Protein AF-A0A1C9JBM2-F1 (afdb_monomer)

Nearest PDB structures (foldseek):
  7bof-assembly1_H  TM=9.688E-01  e=1.519E-14  Escherichia coli K-12
  7m4u-assembly1_h  TM=9.523E-01  e=3.218E-14  Acinetobacter baumannii AB0057
  8rdw-assembly1_BQ  TM=9.568E-01  e=4.400E-14  Psychrobacter urativorans
  8cd1-assembly1_h  TM=9.643E-01  e=1.373E-12  Pseudomonas aeruginosa PAO1
  8fmw-assembly1_H  TM=9.431E-01  e=2.265E-12  Borreliella burgdorferi B31

Organism: NCBI:txid1004391

pLDDT: mean 79.37, std 24.45, range [31.94, 98.12]

Sequence (171 aa):
MKDSISDLFTRIRNACLVRHNSVDVPYTKINIQIIKLLLRQGFIDNFQNNTKARSHQKSFKDGRARTPQRGQAHSPKRALTPQKQHKQGTAYLGGGCSWITLSLKYKKDHPLITQIGRLSRPGCRVYVHCEQIPQICGQLGIILMSTSRGIVSDREARQFGIGGELLGFIS

Secondary structure (DSSP, 8-state):
---HHHHHHHHHHHHHHTT-SEEEEE--HHHHHHHHHHHHTTSEEEEEEE-S-----------------------------------------S----EEEEEE-EETTEES---EEE-SBTTB--EE-GGGPPP-GGGTSEEEEEETTEEEEHHHHHHHT--EEEEEEE-

Mean predicted aligned error: 12.06 Å

InterPro domains:
  IPR000630 Small ribosomal subunit protein uS8 [MF_01302_B] (1-171)
  IPR000630 Small ribosomal subunit protein uS8 [PF00410] (3-169)
  IPR000630 Small ribosomal subunit protein uS8 [PTHR11758] (3-169)
  IPR035987 Small ribosomal subunit protein uS8 superfamily [SSF56047] (1-170)

Radius of gyration: 21.52 Å; Cα contacts (8 Å, |Δi|>4): 244; chains: 1; bounding box: 57×47×52 Å

Structure (mmCIF, N/CA/C/O backbone):
data_AF-A0A1C9JBM2-F1
#
_entry.id   AF-A0A1C9JBM2-F1
#
loop_
_atom_site.group_PDB
_atom_site.id
_atom_site.type_symbol
_atom_site.label_atom_id
_atom_site.label_alt_id
_atom_site.label_comp_id
_atom_site.label_asym_id
_atom_site.label_entity_id
_atom_site.label_seq_id
_atom_site.pdbx_PDB_ins_code
_atom_site.Cartn_x
_atom_site.Cartn_y
_atom_site.Cartn_z
_atom_site.occupancy
_atom_site.B_iso_or_equiv
_atom_site.auth_seq_id
_atom_site.auth_comp_id
_atom_site.auth_asym_id
_atom_site.auth_atom_id
_atom_site.pdbx_PDB_model_num
ATOM 1 N N . MET A 1 1 ? 15.651 0.302 11.718 1.00 51.38 1 MET A N 1
ATOM 2 C CA . MET A 1 1 ? 14.612 0.712 10.745 1.00 51.38 1 MET A CA 1
ATOM 3 C C . MET A 1 1 ? 13.287 0.851 11.488 1.00 51.38 1 MET A C 1
ATOM 5 O O . MET A 1 1 ? 12.901 -0.114 12.131 1.00 51.38 1 MET A O 1
ATOM 9 N N . LYS A 1 2 ? 12.649 2.035 11.503 1.00 74.19 2 LYS A N 1
ATOM 10 C CA . LYS A 1 2 ? 11.455 2.310 12.342 1.00 74.19 2 LYS A CA 1
ATOM 11 C C . LYS A 1 2 ? 10.118 2.264 11.573 1.00 74.19 2 LYS A C 1
ATOM 13 O O . LYS A 1 2 ? 9.087 2.063 12.199 1.00 74.19 2 LYS A O 1
ATOM 18 N N . ASP A 1 3 ? 10.130 2.406 10.241 1.00 89.19 3 ASP A N 1
ATOM 19 C CA . ASP A 1 3 ? 8.935 2.334 9.377 1.00 89.19 3 ASP A CA 1
ATOM 20 C C . ASP A 1 3 ? 9.112 1.259 8.291 1.00 89.19 3 ASP A C 1
ATOM 22 O O . ASP A 1 3 ? 9.929 1.406 7.381 1.00 89.19 3 ASP A O 1
ATOM 26 N N . SER A 1 4 ? 8.356 0.165 8.401 1.00 91.00 4 SER A N 1
ATOM 27 C CA . SER A 1 4 ? 8.397 -0.961 7.457 1.00 91.00 4 SER A CA 1
ATOM 28 C C . SER A 1 4 ? 7.706 -0.670 6.123 1.00 91.00 4 SER A C 1
ATOM 30 O O . SER A 1 4 ? 8.113 -1.224 5.102 1.00 91.00 4 SER A O 1
ATOM 32 N N . ILE A 1 5 ? 6.713 0.225 6.105 1.00 94.56 5 ILE A N 1
ATOM 33 C CA . ILE A 1 5 ? 5.970 0.601 4.894 1.00 94.56 5 ILE A CA 1
ATOM 34 C C . ILE A 1 5 ? 6.838 1.511 4.027 1.00 94.56 5 ILE A C 1
ATOM 36 O O . ILE A 1 5 ? 6.916 1.341 2.812 1.00 94.56 5 ILE A O 1
ATOM 40 N N . SER A 1 6 ? 7.537 2.459 4.656 1.00 95.50 6 SER A N 1
ATOM 41 C CA . SER A 1 6 ? 8.467 3.339 3.943 1.00 95.50 6 SER A CA 1
ATOM 42 C C . SER A 1 6 ? 9.604 2.554 3.277 1.00 95.50 6 SER A C 1
ATOM 44 O O . SER A 1 6 ? 9.980 2.866 2.147 1.00 95.50 6 SER A O 1
ATOM 46 N N . ASP A 1 7 ? 10.138 1.524 3.943 1.00 95.00 7 ASP A N 1
ATOM 47 C CA . ASP A 1 7 ? 11.148 0.632 3.356 1.00 95.00 7 ASP A CA 1
ATOM 48 C C . ASP A 1 7 ? 10.583 -0.163 2.169 1.00 95.00 7 ASP A C 1
ATOM 50 O O . ASP A 1 7 ? 11.198 -0.183 1.103 1.00 95.00 7 ASP A O 1
ATOM 54 N N . LEU A 1 8 ? 9.374 -0.727 2.300 1.00 96.62 8 LEU A N 1
ATOM 55 C CA . LEU A 1 8 ? 8.668 -1.402 1.204 1.00 96.62 8 LEU A CA 1
ATOM 56 C C . LEU A 1 8 ? 8.546 -0.499 -0.034 1.00 96.62 8 LEU A C 1
ATOM 58 O O . LEU A 1 8 ? 8.937 -0.894 -1.133 1.00 96.62 8 LEU A O 1
ATOM 62 N N . PHE A 1 9 ? 8.041 0.724 0.141 1.00 97.31 9 PHE A N 1
ATOM 63 C CA . PHE A 1 9 ? 7.849 1.671 -0.962 1.00 97.31 9 PHE A CA 1
ATOM 64 C C . PHE A 1 9 ? 9.173 2.085 -1.597 1.00 97.31 9 PHE A C 1
ATOM 66 O O . PHE A 1 9 ? 9.283 2.146 -2.821 1.00 97.31 9 PHE A O 1
ATOM 73 N N . THR A 1 10 ? 10.198 2.310 -0.775 1.00 97.06 10 THR A N 1
ATOM 74 C CA . THR A 1 10 ? 11.536 2.674 -1.251 1.00 97.06 10 THR A CA 1
ATOM 75 C C . THR A 1 10 ? 12.148 1.556 -2.091 1.00 97.06 10 THR A C 1
ATOM 77 O O . THR A 1 10 ? 12.669 1.826 -3.172 1.00 97.06 10 THR A O 1
ATOM 80 N N . ARG A 1 11 ? 12.045 0.298 -1.644 1.00 97.38 11 A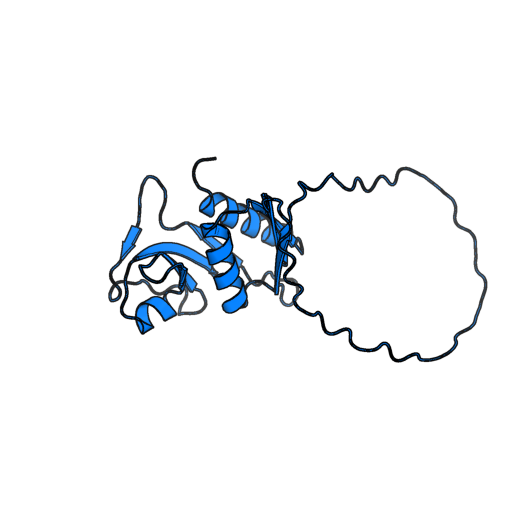RG A N 1
ATOM 81 C CA . ARG A 1 11 ? 12.550 -0.868 -2.382 1.00 97.38 11 ARG A CA 1
ATOM 82 C C . ARG A 1 11 ? 11.860 -1.031 -3.732 1.00 97.38 11 ARG A C 1
ATOM 84 O O . ARG A 1 11 ? 12.552 -1.188 -4.734 1.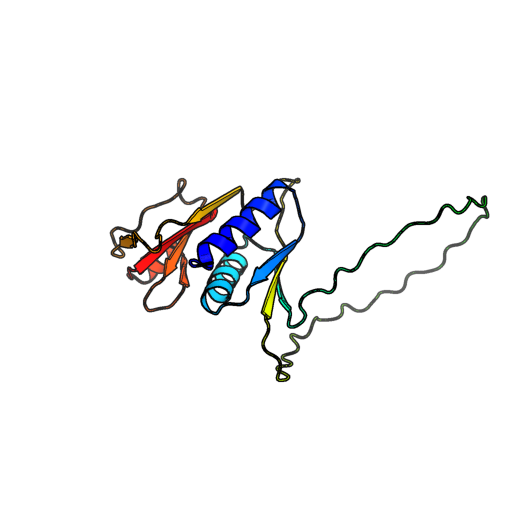00 97.38 11 ARG A O 1
ATOM 91 N N . ILE A 1 12 ? 10.527 -0.944 -3.768 1.00 97.69 12 ILE A N 1
ATOM 92 C CA . ILE A 1 12 ? 9.751 -1.029 -5.016 1.00 97.69 12 ILE A CA 1
ATOM 93 C C . ILE A 1 12 ? 10.162 0.091 -5.972 1.00 97.69 12 ILE A C 1
ATOM 95 O O . ILE A 1 12 ? 10.530 -0.186 -7.110 1.00 97.69 12 ILE A O 1
ATOM 99 N N . ARG A 1 13 ? 10.177 1.344 -5.499 1.00 97.81 13 ARG A N 1
ATOM 100 C CA . ARG A 1 13 ? 10.567 2.501 -6.314 1.00 97.81 13 ARG A CA 1
ATOM 101 C C . ARG A 1 13 ? 11.953 2.316 -6.921 1.00 97.81 13 ARG A C 1
ATOM 103 O O . ARG A 1 13 ? 12.119 2.473 -8.125 1.00 97.81 13 ARG A O 1
ATOM 110 N N . ASN A 1 14 ? 12.938 1.964 -6.099 1.00 97.69 14 ASN A N 1
ATOM 111 C CA . ASN A 1 14 ? 14.315 1.808 -6.554 1.00 97.69 14 ASN A CA 1
ATOM 112 C C . ASN A 1 14 ? 14.440 0.673 -7.577 1.00 97.69 14 ASN A C 1
ATOM 114 O O . ASN A 1 14 ? 15.116 0.851 -8.585 1.00 97.69 14 ASN A O 1
ATOM 118 N N . ALA A 1 15 ? 13.747 -0.450 -7.366 1.00 97.06 15 ALA A N 1
ATOM 119 C CA . ALA A 1 15 ? 13.706 -1.554 -8.321 1.00 97.06 15 ALA A CA 1
ATOM 120 C C . ALA A 1 15 ? 13.064 -1.151 -9.662 1.00 97.06 15 ALA A C 1
ATOM 122 O O . ALA A 1 15 ? 13.588 -1.512 -10.717 1.00 97.06 15 ALA A O 1
ATOM 123 N N . CYS A 1 16 ? 11.994 -0.349 -9.644 1.00 96.38 16 CYS A N 1
ATOM 124 C CA . CYS A 1 16 ? 11.392 0.213 -10.856 1.00 96.38 16 CYS A CA 1
ATOM 125 C C . CYS A 1 16 ? 12.358 1.148 -11.601 1.00 96.38 16 CYS A C 1
ATOM 127 O O . CYS A 1 16 ? 12.461 1.044 -12.823 1.00 96.38 16 CYS A O 1
ATOM 129 N N . LEU A 1 17 ? 13.101 2.001 -10.882 1.00 94.88 17 LEU A N 1
ATOM 130 C CA . LEU A 1 17 ? 14.080 2.928 -11.469 1.00 94.88 17 LEU A CA 1
ATOM 131 C C . LEU A 1 17 ? 15.204 2.195 -12.213 1.00 94.88 17 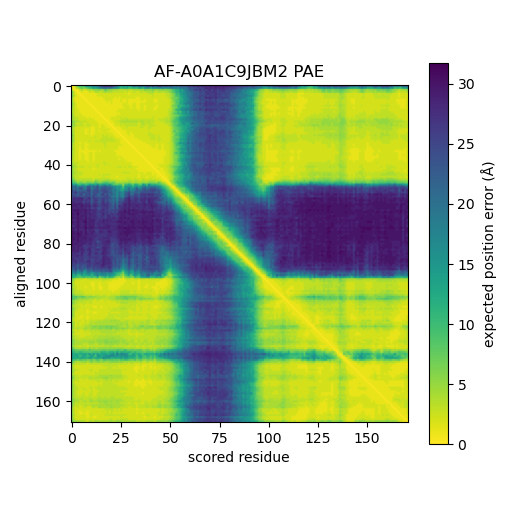LEU A C 1
ATOM 133 O O . LEU A 1 17 ? 15.552 2.579 -13.326 1.00 94.88 17 LEU A O 1
ATOM 137 N N . VAL A 1 18 ? 15.743 1.123 -11.627 1.00 95.44 18 VAL A N 1
ATOM 138 C CA . VAL A 1 18 ? 16.822 0.321 -12.238 1.00 95.44 18 VAL A CA 1
ATOM 139 C C . VAL A 1 18 ? 16.311 -0.820 -13.128 1.00 95.44 18 VAL A C 1
ATOM 141 O O . VAL A 1 18 ? 17.106 -1.612 -13.626 1.00 95.44 18 VAL A O 1
ATOM 144 N N . ARG A 1 19 ? 14.990 -0.909 -13.341 1.00 93.75 19 ARG A N 1
ATOM 145 C CA . ARG A 1 19 ? 14.322 -1.912 -14.191 1.00 93.75 19 ARG A CA 1
ATOM 146 C C . ARG A 1 19 ? 14.582 -3.369 -13.779 1.00 93.75 19 ARG A C 1
ATOM 148 O O . ARG A 1 19 ? 14.787 -4.240 -14.621 1.00 93.75 19 ARG A O 1
ATOM 155 N N . HIS A 1 20 ? 14.565 -3.656 -12.480 1.00 95.19 20 HIS A N 1
ATOM 156 C CA . HIS A 1 20 ? 14.604 -5.038 -12.005 1.00 95.19 20 HIS A CA 1
ATOM 157 C C . HIS A 1 20 ? 13.244 -5.728 -12.154 1.00 95.19 20 HIS A C 1
ATOM 159 O O . HIS A 1 20 ? 12.226 -5.223 -11.703 1.00 95.19 20 HIS A O 1
ATOM 165 N N . ASN A 1 21 ? 13.239 -6.960 -12.660 1.00 95.00 21 ASN A N 1
ATOM 166 C CA . ASN A 1 21 ? 12.010 -7.757 -12.782 1.00 95.00 21 ASN A CA 1
ATOM 167 C C . ASN A 1 21 ? 11.437 -8.199 -11.422 1.00 95.00 21 ASN A C 1
ATOM 169 O O . ASN A 1 21 ? 10.281 -8.615 -11.334 1.00 95.00 21 ASN A O 1
ATOM 173 N N . SER A 1 22 ? 12.242 -8.153 -10.356 1.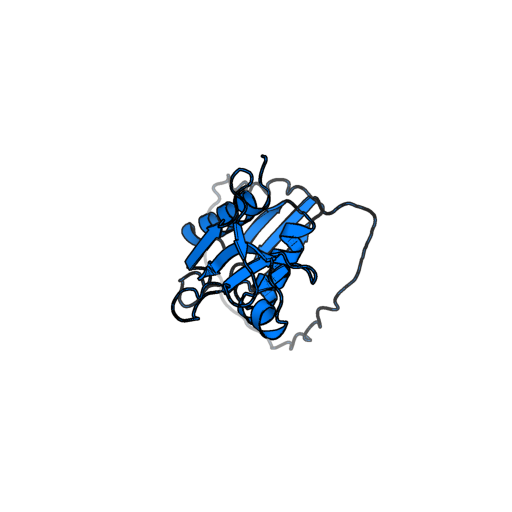00 95.56 22 SER A N 1
ATOM 174 C CA . SER A 1 22 ? 11.826 -8.574 -9.020 1.00 95.56 22 SER A CA 1
ATOM 175 C C . SER A 1 22 ? 12.499 -7.785 -7.907 1.00 95.56 22 SER A C 1
ATOM 177 O O . SER A 1 22 ? 13.633 -7.336 -8.072 1.00 95.56 22 SER A O 1
ATOM 179 N N . VAL A 1 23 ? 11.844 -7.704 -6.749 1.00 96.38 23 VAL A N 1
ATOM 180 C CA . VAL A 1 23 ? 12.381 -7.047 -5.551 1.00 96.38 23 VAL A CA 1
ATOM 181 C C . VAL A 1 23 ? 12.086 -7.849 -4.287 1.00 96.38 23 VAL A C 1
ATOM 183 O O . VAL A 1 23 ? 10.981 -8.359 -4.111 1.00 96.38 23 VAL A O 1
ATOM 186 N N . ASP A 1 24 ? 13.079 -7.936 -3.401 1.00 94.75 24 ASP A N 1
ATOM 187 C CA . ASP A 1 24 ? 12.976 -8.620 -2.112 1.00 94.75 24 ASP A CA 1
ATOM 188 C C . ASP A 1 24 ? 12.697 -7.609 -0.988 1.00 94.75 24 ASP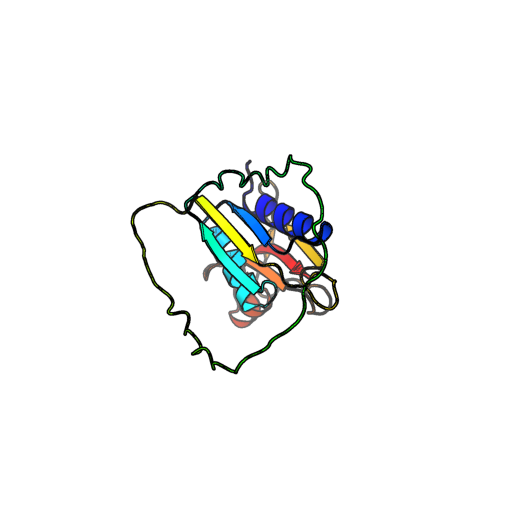 A C 1
ATOM 190 O O . ASP A 1 24 ? 13.425 -6.624 -0.804 1.00 94.75 24 ASP A O 1
ATOM 194 N N . VAL A 1 25 ? 11.639 -7.859 -0.217 1.00 93.75 25 VAL A N 1
ATOM 195 C CA . VAL A 1 25 ? 11.176 -7.001 0.885 1.00 93.75 25 VAL A CA 1
ATOM 196 C C . VAL A 1 25 ? 10.963 -7.830 2.155 1.00 93.75 25 VAL A C 1
ATOM 198 O O . VAL A 1 25 ? 10.687 -9.028 2.064 1.00 93.75 25 VAL A O 1
ATOM 201 N N . PRO A 1 26 ? 11.082 -7.236 3.353 1.00 91.88 26 PRO A N 1
ATOM 202 C CA . PRO A 1 26 ? 10.872 -7.971 4.595 1.00 91.88 26 PRO A CA 1
ATOM 203 C C . PRO A 1 26 ? 9.412 -8.408 4.753 1.00 91.88 26 PRO A C 1
ATOM 205 O O . PRO A 1 26 ? 8.474 -7.654 4.457 1.00 91.88 26 PRO A O 1
ATOM 208 N N . TYR A 1 27 ? 9.221 -9.617 5.276 1.00 92.44 27 TYR A N 1
ATOM 209 C CA . TYR A 1 27 ? 7.900 -10.132 5.607 1.00 92.44 27 TYR A CA 1
ATOM 210 C C . TYR A 1 27 ? 7.336 -9.414 6.840 1.00 92.44 27 TYR A C 1
ATOM 212 O O . TYR A 1 27 ? 7.885 -9.489 7.937 1.00 92.44 27 TYR A O 1
ATOM 220 N N . THR A 1 28 ? 6.196 -8.742 6.678 1.00 92.81 28 THR A N 1
ATOM 221 C CA . THR A 1 28 ? 5.378 -8.230 7.787 1.00 92.81 28 THR A CA 1
ATOM 222 C C . THR A 1 28 ? 3.902 -8.393 7.433 1.00 92.81 28 THR A C 1
ATOM 224 O O . THR A 1 28 ? 3.541 -8.392 6.254 1.00 92.81 28 THR A O 1
ATOM 227 N N . LYS A 1 29 ? 3.017 -8.496 8.436 1.00 92.00 29 LYS A N 1
ATOM 228 C CA . LYS A 1 29 ? 1.564 -8.610 8.194 1.00 92.00 29 LYS A CA 1
ATOM 229 C C . LYS A 1 29 ? 1.038 -7.456 7.331 1.00 92.00 29 LYS A C 1
ATOM 231 O O . LYS A 1 29 ? 0.254 -7.687 6.417 1.00 92.00 29 LYS A O 1
ATOM 236 N N . ILE A 1 30 ? 1.516 -6.239 7.596 1.00 93.94 30 ILE A N 1
ATOM 237 C CA . ILE A 1 30 ? 1.126 -5.032 6.859 1.00 93.94 30 ILE A CA 1
ATOM 238 C C . ILE A 1 30 ? 1.654 -5.080 5.421 1.00 93.94 30 ILE A C 1
ATOM 240 O O . ILE A 1 30 ? 0.879 -4.870 4.491 1.00 93.94 30 ILE A O 1
ATOM 244 N N . ASN A 1 31 ? 2.931 -5.425 5.218 1.00 95.38 31 ASN A N 1
ATOM 245 C CA . ASN A 1 31 ? 3.523 -5.506 3.880 1.00 95.38 31 ASN A CA 1
ATOM 246 C C . ASN A 1 31 ? 2.769 -6.505 3.001 1.00 95.38 31 ASN A C 1
ATOM 248 O O . ASN A 1 31 ? 2.471 -6.204 1.852 1.00 95.38 31 ASN A O 1
ATOM 252 N N . ILE A 1 32 ? 2.387 -7.660 3.548 1.00 95.69 32 ILE A N 1
ATOM 253 C CA . ILE A 1 32 ? 1.608 -8.667 2.814 1.00 95.69 32 ILE A CA 1
ATOM 254 C C . ILE A 1 32 ? 0.249 -8.117 2.397 1.00 95.69 32 ILE A C 1
ATOM 256 O O . ILE A 1 32 ? -0.178 -8.354 1.272 1.00 95.69 32 ILE A O 1
ATOM 260 N N . GLN A 1 33 ? -0.451 -7.409 3.286 1.00 97.25 33 GLN A N 1
ATOM 261 C CA . GLN A 1 33 ? -1.756 -6.839 2.952 1.00 97.25 33 GLN A CA 1
ATOM 262 C C . GLN A 1 33 ? -1.641 -5.769 1.862 1.00 97.25 33 GLN A C 1
ATOM 264 O O . GLN A 1 33 ? -2.427 -5.787 0.917 1.00 97.25 33 GLN A O 1
ATOM 269 N N . ILE A 1 34 ? -0.620 -4.909 1.936 1.00 97.81 34 ILE A N 1
ATOM 270 C CA . ILE A 1 34 ? -0.322 -3.936 0.880 1.00 97.81 34 ILE A CA 1
ATOM 271 C C . ILE A 1 34 ? -0.040 -4.663 -0.440 1.00 97.81 34 ILE A C 1
ATOM 273 O O . ILE A 1 34 ? -0.685 -4.371 -1.438 1.00 97.81 34 ILE A O 1
ATOM 277 N N . ILE A 1 35 ? 0.857 -5.651 -0.452 1.00 97.69 35 ILE A N 1
ATOM 278 C CA . ILE A 1 35 ? 1.235 -6.406 -1.659 1.00 97.69 35 ILE A CA 1
ATOM 279 C C . ILE A 1 35 ? 0.031 -7.131 -2.272 1.00 97.69 35 ILE A C 1
ATOM 281 O O . ILE A 1 35 ? -0.142 -7.113 -3.488 1.00 97.69 35 ILE A O 1
ATOM 285 N N . LYS A 1 36 ? -0.845 -7.717 -1.448 1.00 97.75 36 LYS A N 1
ATOM 286 C CA . LYS A 1 36 ? -2.109 -8.314 -1.908 1.00 97.75 36 LYS A CA 1
ATOM 287 C C . LYS A 1 36 ? -3.012 -7.285 -2.586 1.00 97.75 36 LYS A C 1
ATOM 289 O O . LYS A 1 36 ? -3.619 -7.601 -3.608 1.00 97.75 36 LYS A O 1
ATOM 294 N N . LEU A 1 37 ? -3.095 -6.069 -2.044 1.00 97.69 37 LEU A N 1
ATOM 295 C CA . LEU A 1 37 ? -3.836 -4.981 -2.676 1.00 97.69 37 LEU A CA 1
ATOM 296 C C . LEU A 1 37 ? -3.195 -4.578 -4.013 1.00 97.69 37 LEU A C 1
ATOM 298 O O . LEU A 1 37 ? -3.917 -4.456 -4.997 1.00 97.69 37 LEU A O 1
ATOM 302 N N . LEU A 1 38 ? -1.863 -4.470 -4.089 1.00 97.38 38 LEU A N 1
ATOM 303 C CA . LEU A 1 38 ? -1.157 -4.175 -5.347 1.00 97.38 38 LEU A CA 1
ATOM 304 C C . LEU A 1 38 ? -1.423 -5.227 -6.422 1.00 97.38 38 LEU A C 1
ATOM 306 O O . LEU A 1 38 ? -1.651 -4.875 -7.577 1.00 97.38 38 LEU A O 1
ATOM 310 N N . LEU A 1 39 ? -1.416 -6.505 -6.036 1.00 97.44 39 LEU A N 1
ATOM 311 C CA . LEU A 1 39 ? -1.705 -7.616 -6.938 1.00 97.44 39 LEU A CA 1
ATOM 312 C C . LEU A 1 39 ? -3.137 -7.531 -7.469 1.00 97.44 39 LEU A C 1
ATOM 314 O O . LEU A 1 39 ? -3.357 -7.604 -8.673 1.00 97.44 39 LEU A O 1
ATOM 318 N N . ARG A 1 40 ? -4.114 -7.328 -6.578 1.00 96.19 40 ARG A N 1
ATOM 319 C CA . ARG A 1 40 ? -5.535 -7.257 -6.947 1.00 96.19 40 ARG A CA 1
ATOM 320 C C . ARG A 1 40 ? -5.862 -6.047 -7.825 1.00 96.19 40 ARG A C 1
ATOM 322 O O . ARG A 1 40 ? -6.739 -6.143 -8.673 1.00 96.19 40 ARG A O 1
ATOM 329 N N . GLN A 1 41 ? -5.148 -4.940 -7.635 1.00 95.00 41 GLN A N 1
ATOM 330 C CA . GLN A 1 41 ? -5.249 -3.735 -8.466 1.00 95.00 41 GLN A CA 1
ATOM 331 C C . GLN A 1 41 ? -4.403 -3.832 -9.755 1.00 95.00 41 GLN A C 1
ATOM 333 O O . GLN A 1 41 ? -4.471 -2.952 -10.607 1.00 95.00 41 GLN A O 1
ATOM 338 N N . GLY A 1 42 ? -3.621 -4.906 -9.928 1.00 95.06 42 GLY A N 1
ATOM 339 C CA . GLY A 1 42 ? -2.880 -5.204 -11.154 1.00 95.06 42 GLY A CA 1
ATOM 340 C C . GLY A 1 42 ? -1.544 -4.475 -11.318 1.00 95.06 42 GLY A C 1
ATOM 341 O O . GLY A 1 42 ? -0.982 -4.525 -12.413 1.00 95.06 42 GLY A O 1
ATOM 342 N N . PHE A 1 43 ? -1.026 -3.830 -10.264 1.00 95.56 43 PHE A N 1
ATOM 343 C CA . PHE A 1 43 ? 0.253 -3.101 -10.274 1.00 95.56 43 PHE A CA 1
ATOM 344 C C . PHE A 1 43 ? 1.483 -4.019 -10.289 1.00 95.56 43 PHE A C 1
ATOM 346 O O . PHE A 1 43 ? 2.546 -3.627 -10.768 1.00 95.56 43 PHE A O 1
ATOM 353 N N . ILE A 1 44 ? 1.347 -5.234 -9.758 1.00 97.00 44 ILE A N 1
ATOM 354 C CA . ILE A 1 44 ? 2.391 -6.264 -9.744 1.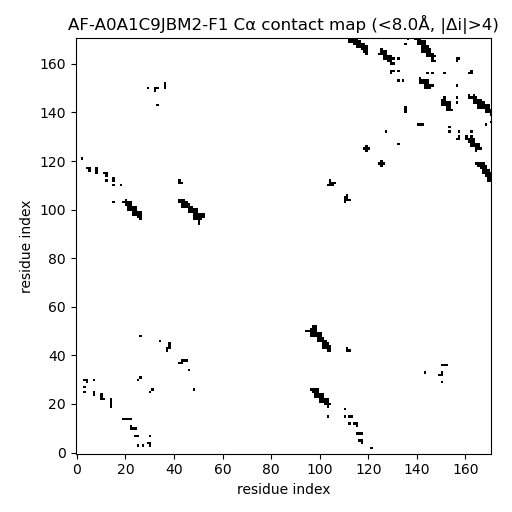00 97.00 44 ILE A CA 1
ATOM 355 C C . ILE A 1 44 ? 1.859 -7.545 -10.382 1.00 97.00 44 ILE A C 1
ATOM 357 O O . ILE A 1 44 ? 0.652 -7.785 -10.361 1.00 97.00 44 ILE A O 1
ATOM 361 N N . ASP A 1 45 ? 2.752 -8.373 -10.922 1.00 95.81 45 ASP A N 1
ATOM 362 C CA . ASP A 1 45 ? 2.354 -9.626 -11.573 1.00 95.81 45 ASP A CA 1
ATOM 363 C C . ASP A 1 45 ? 2.119 -10.746 -10.557 1.00 95.81 45 ASP A C 1
ATOM 365 O O . ASP A 1 45 ? 1.142 -11.486 -10.654 1.00 95.81 45 ASP A O 1
ATOM 369 N N . ASN A 1 46 ? 3.018 -10.891 -9.579 1.00 96.69 46 ASN A N 1
ATOM 370 C CA . ASN A 1 46 ? 2.915 -11.924 -8.549 1.00 96.69 46 ASN A CA 1
ATOM 371 C C . ASN A 1 46 ? 3.812 -11.614 -7.335 1.00 96.69 46 ASN A C 1
ATOM 373 O O . ASN A 1 46 ? 4.642 -10.705 -7.378 1.00 96.69 46 ASN A O 1
ATOM 377 N N . PHE A 1 47 ? 3.686 -12.396 -6.260 1.00 96.56 47 PHE A N 1
ATOM 378 C CA . PHE A 1 47 ? 4.634 -12.405 -5.144 1.00 96.56 47 PHE A CA 1
ATOM 379 C C . PHE A 1 47 ? 4.822 -13.817 -4.568 1.00 96.56 47 PHE A C 1
ATOM 381 O O . PHE A 1 47 ? 3.945 -14.672 -4.681 1.00 96.56 47 PHE A O 1
ATOM 388 N N . GLN A 1 48 ? 5.970 -14.067 -3.937 1.00 93.56 48 GLN A N 1
ATOM 389 C CA . GLN A 1 48 ? 6.305 -15.340 -3.291 1.00 93.56 48 GLN A CA 1
ATOM 390 C C . GLN A 1 48 ? 6.872 -15.098 -1.892 1.00 93.56 48 GLN A C 1
ATOM 392 O O . GLN A 1 48 ? 7.691 -14.200 -1.694 1.00 93.56 48 GLN A O 1
ATOM 397 N N . ASN A 1 49 ? 6.458 -15.915 -0.923 1.00 90.56 49 ASN A N 1
ATOM 398 C CA . ASN A 1 49 ? 6.984 -15.860 0.438 1.00 90.56 49 ASN A CA 1
ATOM 399 C C . ASN A 1 49 ? 8.213 -16.768 0.541 1.00 90.56 49 ASN A C 1
ATOM 401 O O . ASN A 1 49 ? 8.122 -17.962 0.261 1.00 90.56 49 ASN A O 1
ATOM 405 N N . ASN A 1 50 ? 9.342 -16.208 0.967 1.00 85.38 50 ASN A N 1
ATOM 406 C CA . ASN A 1 50 ? 10.618 -16.903 1.053 1.00 85.38 50 ASN A CA 1
ATOM 407 C C . ASN A 1 50 ? 11.095 -16.983 2.510 1.00 85.38 50 ASN A C 1
ATOM 409 O O . ASN A 1 50 ? 11.217 -15.980 3.216 1.00 85.38 50 ASN A O 1
ATOM 413 N N . THR A 1 51 ? 11.393 -18.201 2.967 1.00 76.56 51 THR A N 1
ATOM 414 C CA . THR A 1 51 ? 11.982 -18.472 4.292 1.00 76.56 51 THR A CA 1
ATOM 415 C C . THR A 1 51 ? 13.496 -18.287 4.305 1.00 76.56 51 THR A C 1
ATOM 417 O O . THR A 1 51 ? 14.075 -17.950 5.335 1.00 76.56 51 THR A O 1
ATOM 420 N N . LYS A 1 52 ? 14.157 -18.460 3.157 1.00 56.84 52 LYS A N 1
ATOM 421 C CA . LYS A 1 52 ? 15.610 -18.339 3.044 1.00 56.84 52 LYS A CA 1
ATOM 422 C C . LYS A 1 52 ? 15.995 -16.868 2.889 1.00 56.84 52 LYS A C 1
ATOM 424 O O . LYS A 1 52 ? 15.586 -16.229 1.922 1.00 56.84 52 LYS A O 1
ATOM 429 N N . ALA A 1 53 ? 16.832 -16.347 3.791 1.00 50.72 53 ALA A N 1
ATOM 430 C CA . ALA A 1 53 ? 17.728 -15.257 3.412 1.00 50.72 53 ALA A CA 1
ATOM 431 C C . ALA A 1 53 ? 18.503 -15.786 2.204 1.00 50.72 53 ALA A C 1
ATOM 433 O O . ALA A 1 53 ? 19.175 -16.8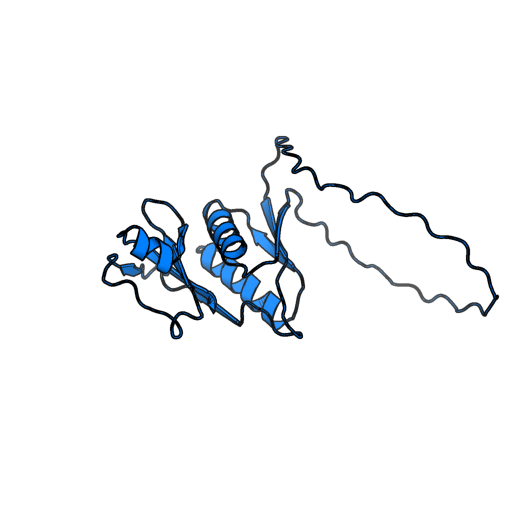11 2.330 1.00 50.72 53 ALA A O 1
ATOM 434 N N . ARG A 1 54 ? 18.307 -15.205 1.016 1.00 46.50 54 ARG A N 1
ATOM 435 C CA . ARG A 1 54 ? 19.035 -15.647 -0.173 1.00 46.50 54 ARG A CA 1
ATOM 436 C C . ARG A 1 54 ? 20.519 -15.605 0.175 1.00 46.50 54 ARG A C 1
ATOM 438 O O . ARG A 1 54 ? 21.096 -14.531 0.325 1.00 46.50 54 ARG A O 1
ATOM 445 N N . SER A 1 55 ? 21.135 -16.777 0.298 1.00 42.16 55 SER A N 1
ATOM 446 C CA . SER A 1 55 ? 22.541 -16.918 -0.015 1.00 42.16 55 SER A CA 1
ATOM 447 C C . SER A 1 55 ? 22.692 -16.289 -1.390 1.00 42.16 55 SER A C 1
ATOM 449 O O . SER A 1 55 ? 21.998 -16.682 -2.330 1.00 42.16 55 SER A O 1
ATOM 451 N N . HIS A 1 56 ? 23.511 -15.242 -1.480 1.00 42.78 56 HIS A N 1
ATOM 452 C CA . HIS A 1 56 ? 23.996 -14.729 -2.749 1.00 42.78 56 HIS A CA 1
ATOM 453 C C . HIS A 1 56 ? 24.319 -15.941 -3.628 1.00 42.78 56 HIS A C 1
ATOM 455 O O . HIS A 1 56 ? 25.312 -16.629 -3.384 1.00 42.78 56 HIS A O 1
ATOM 461 N N . GLN A 1 57 ? 23.506 -16.219 -4.649 1.00 44.59 57 GLN A N 1
ATOM 462 C CA . GLN A 1 57 ? 24.023 -16.928 -5.804 1.00 44.59 57 GLN A CA 1
ATOM 463 C C . GLN A 1 57 ? 25.042 -15.959 -6.397 1.00 44.59 57 GLN A C 1
ATOM 465 O O . GLN A 1 57 ? 24.714 -15.080 -7.189 1.00 44.59 57 GLN A O 1
ATOM 470 N N . LYS A 1 58 ? 26.286 -16.061 -5.915 1.00 39.44 58 LYS A N 1
ATOM 471 C CA . LYS A 1 58 ? 27.452 -15.581 -6.634 1.00 39.44 58 LYS A CA 1
ATOM 472 C C . LYS A 1 58 ? 27.376 -16.275 -7.986 1.00 39.44 58 LYS A C 1
ATOM 474 O O . LYS A 1 58 ? 27.696 -17.456 -8.093 1.00 39.44 58 LYS A O 1
ATOM 479 N N . SER A 1 59 ? 26.955 -15.551 -9.013 1.00 33.88 59 SER A N 1
ATOM 480 C CA . SER A 1 59 ? 27.373 -15.852 -10.375 1.00 33.88 59 SER A CA 1
ATOM 481 C C . SER A 1 59 ? 28.880 -15.605 -10.428 1.00 33.88 59 SER A C 1
ATOM 483 O O . SER A 1 59 ? 29.337 -14.552 -10.855 1.00 33.88 59 SER A O 1
ATOM 485 N N . PHE A 1 60 ? 29.653 -16.549 -9.893 1.00 38.50 60 PHE A N 1
ATOM 486 C CA . PHE A 1 60 ? 31.087 -16.628 -10.098 1.00 38.50 60 PHE A CA 1
ATOM 487 C C . PHE A 1 60 ? 31.260 -17.163 -11.521 1.00 38.50 60 PHE A C 1
ATOM 489 O O . PHE A 1 60 ? 31.082 -18.352 -11.777 1.00 38.50 60 PHE A O 1
ATOM 496 N N . LYS A 1 61 ? 31.506 -16.265 -12.473 1.00 41.91 61 LYS A N 1
ATOM 497 C CA . LYS A 1 61 ? 32.104 -16.622 -13.760 1.00 41.91 61 LYS A CA 1
ATOM 498 C C . LYS A 1 61 ? 33.421 -15.871 -13.897 1.00 41.91 61 LYS A C 1
ATOM 500 O O . LYS A 1 61 ? 33.544 -14.969 -14.715 1.00 41.91 61 LYS A O 1
ATOM 505 N N . ASP A 1 62 ? 34.391 -16.278 -13.086 1.00 39.22 62 ASP A N 1
ATOM 506 C CA . ASP A 1 62 ? 35.785 -16.249 -13.513 1.00 39.22 62 ASP A CA 1
ATOM 507 C C . ASP A 1 62 ? 36.015 -17.464 -14.413 1.00 39.22 62 ASP A C 1
ATOM 509 O O . ASP A 1 62 ? 35.621 -18.579 -14.071 1.00 39.22 62 ASP A O 1
ATOM 513 N N . GLY A 1 63 ? 36.646 -17.258 -15.567 1.00 35.47 63 GLY A N 1
ATOM 514 C CA . GLY A 1 63 ? 37.153 -18.365 -16.374 1.00 35.47 63 GLY A CA 1
ATOM 515 C C . GLY A 1 63 ? 37.048 -18.142 -17.873 1.00 35.47 63 GLY A C 1
ATOM 516 O O . GLY A 1 63 ? 36.056 -18.486 -18.508 1.00 35.47 63 GLY A O 1
ATOM 517 N N . ARG A 1 64 ? 38.131 -17.623 -18.451 1.00 43.62 64 ARG A N 1
ATOM 518 C CA . ARG A 1 64 ? 38.450 -17.746 -19.876 1.00 43.62 64 ARG A CA 1
ATOM 519 C C . ARG A 1 64 ? 38.359 -19.221 -20.297 1.00 43.62 64 ARG A C 1
ATOM 521 O O . ARG A 1 64 ? 39.094 -20.036 -19.749 1.00 43.62 64 ARG A O 1
ATOM 528 N N . ALA A 1 65 ? 37.565 -19.549 -21.317 1.00 41.22 65 ALA A N 1
ATOM 529 C CA . ALA A 1 65 ? 37.758 -20.768 -22.107 1.00 41.22 65 ALA A CA 1
ATOM 530 C C . ALA A 1 65 ? 37.115 -20.656 -23.504 1.00 41.22 65 ALA A C 1
ATOM 532 O O . ALA A 1 65 ? 35.905 -20.748 -23.663 1.00 41.22 65 ALA A O 1
ATOM 533 N N . ARG A 1 66 ? 37.995 -20.415 -24.484 1.00 38.78 66 ARG A N 1
ATOM 534 C CA . ARG A 1 66 ? 38.065 -20.936 -25.864 1.00 38.78 66 ARG A CA 1
ATOM 535 C C . ARG A 1 66 ? 36.774 -21.405 -26.564 1.00 38.78 66 ARG A C 1
ATOM 537 O O . ARG A 1 66 ? 36.160 -22.396 -26.189 1.00 38.78 66 ARG A O 1
ATOM 544 N N . THR A 1 67 ? 36.503 -20.767 -27.701 1.00 42.69 67 THR A N 1
ATOM 545 C CA . THR A 1 67 ? 35.644 -21.228 -28.803 1.00 42.69 67 THR A CA 1
ATOM 546 C C . THR A 1 67 ? 36.064 -22.608 -29.331 1.00 42.69 67 THR A C 1
ATOM 548 O O . THR A 1 67 ? 37.254 -22.813 -29.576 1.00 42.69 67 THR A O 1
ATOM 551 N N . PRO A 1 68 ? 35.107 -23.496 -29.649 1.00 40.19 68 PRO A N 1
ATOM 552 C CA . PRO A 1 68 ? 35.273 -24.450 -30.744 1.00 40.19 68 PRO A CA 1
ATOM 553 C C . PRO A 1 68 ? 34.210 -24.259 -31.838 1.00 40.19 68 PRO A C 1
ATOM 555 O O . PRO A 1 68 ? 33.061 -23.901 -31.584 1.00 40.19 68 PRO A O 1
ATOM 558 N N . GLN A 1 69 ? 34.641 -24.466 -33.081 1.00 38.53 69 GLN A N 1
ATOM 559 C CA . GLN A 1 69 ? 33.886 -24.252 -34.311 1.00 38.53 69 GLN A CA 1
ATOM 560 C C . GLN A 1 69 ? 32.817 -25.330 -34.583 1.00 38.53 69 GLN A C 1
ATOM 562 O O . GLN A 1 69 ? 33.021 -26.509 -34.323 1.00 38.53 69 GLN A O 1
ATOM 567 N N . ARG A 1 70 ? 31.710 -24.858 -35.174 1.00 34.62 70 ARG A N 1
ATOM 568 C CA . ARG A 1 70 ? 30.869 -25.408 -36.262 1.00 34.62 70 ARG A CA 1
ATOM 569 C C . ARG A 1 70 ? 30.771 -26.939 -36.458 1.00 34.62 70 ARG A C 1
ATOM 571 O O . ARG A 1 70 ? 31.702 -27.578 -36.928 1.00 34.62 70 ARG A O 1
ATOM 578 N N . GLY A 1 71 ? 29.545 -27.455 -36.327 1.00 34.50 71 GLY A N 1
ATOM 579 C CA . GLY A 1 71 ? 29.076 -28.722 -36.906 1.00 34.50 71 GLY A CA 1
ATOM 580 C C . GLY A 1 71 ? 27.550 -28.701 -37.078 1.00 34.50 71 GLY A C 1
ATOM 581 O O . GLY A 1 71 ? 26.844 -28.199 -36.208 1.00 34.50 71 GLY A O 1
ATOM 582 N N . GLN A 1 72 ? 27.060 -29.136 -38.241 1.00 35.94 72 GLN A N 1
ATOM 583 C CA . GLN A 1 72 ? 25.692 -28.960 -38.749 1.00 35.94 72 GLN A CA 1
ATOM 584 C C . GLN A 1 72 ? 24.663 -29.991 -38.230 1.00 35.94 72 GLN A C 1
ATOM 586 O O . GLN A 1 72 ? 25.013 -31.121 -37.925 1.00 35.94 72 GLN A O 1
ATOM 591 N N . ALA A 1 73 ? 23.392 -29.558 -38.279 1.00 33.97 73 ALA A N 1
ATOM 592 C CA . ALA A 1 73 ? 22.146 -30.289 -38.580 1.00 33.97 73 ALA A CA 1
ATOM 593 C C . ALA A 1 73 ? 21.682 -31.473 -37.698 1.00 33.97 73 ALA A C 1
ATOM 595 O O . ALA A 1 73 ? 22.248 -32.554 -37.726 1.00 33.97 73 ALA A O 1
ATOM 596 N N . HIS A 1 74 ? 20.521 -31.312 -37.044 1.00 36.97 74 HIS A N 1
ATOM 597 C CA . HIS A 1 74 ? 19.241 -31.927 -37.458 1.00 36.97 74 HIS A CA 1
ATOM 598 C C . HIS A 1 74 ? 18.131 -31.680 -36.418 1.00 36.97 74 HIS A C 1
ATOM 600 O O . HIS A 1 74 ? 18.332 -31.810 -35.214 1.00 36.97 74 HIS A O 1
ATOM 606 N N . SER A 1 75 ? 16.932 -31.337 -36.897 1.00 38.59 75 SER A N 1
ATOM 607 C CA . SER A 1 75 ? 15.696 -31.318 -36.104 1.00 38.59 75 SER A CA 1
ATOM 608 C C . SER A 1 75 ? 15.138 -32.736 -35.955 1.00 38.59 75 SER A C 1
ATOM 610 O O . SER A 1 75 ? 15.162 -33.496 -36.923 1.00 38.59 75 SER A O 1
ATOM 612 N N . PRO A 1 76 ? 14.508 -33.063 -34.813 1.00 40.03 76 PRO A N 1
ATOM 613 C CA . PRO A 1 76 ? 13.167 -33.630 -34.932 1.00 40.03 76 PRO A CA 1
ATOM 614 C C . PRO A 1 76 ? 12.161 -33.183 -33.854 1.00 40.03 76 PRO A C 1
ATOM 616 O O . PRO A 1 76 ? 12.442 -33.141 -32.664 1.00 40.03 76 PRO A O 1
ATOM 619 N N . LYS A 1 77 ? 10.937 -32.969 -34.354 1.00 37.09 77 LYS A N 1
ATOM 620 C CA . LYS A 1 77 ? 9.624 -33.369 -33.812 1.00 37.09 77 LYS A CA 1
ATOM 621 C C . LYS A 1 77 ? 9.114 -32.759 -32.491 1.00 37.09 77 LYS A C 1
ATOM 623 O O . LYS A 1 77 ? 9.533 -33.089 -31.390 1.00 37.09 77 LYS A O 1
ATOM 628 N N . ARG A 1 78 ? 8.049 -31.962 -32.682 1.00 39.12 78 ARG A N 1
ATOM 629 C CA . ARG A 1 78 ? 6.897 -31.696 -31.798 1.00 39.12 78 ARG A CA 1
ATOM 630 C C . ARG A 1 78 ? 6.689 -32.750 -30.699 1.00 39.12 78 ARG A C 1
ATOM 632 O O . ARG A 1 78 ? 6.282 -33.871 -30.992 1.00 39.12 78 ARG A O 1
ATOM 639 N N . ALA A 1 79 ? 6.793 -32.305 -29.452 1.00 39.66 79 ALA A N 1
ATOM 640 C CA . ALA A 1 79 ? 6.080 -32.876 -28.318 1.00 39.66 79 ALA A CA 1
ATOM 641 C C . ALA A 1 79 ? 5.263 -31.751 -27.665 1.00 39.66 79 ALA A C 1
ATOM 643 O O . ALA A 1 79 ? 5.812 -30.734 -27.244 1.00 39.66 79 ALA A O 1
ATOM 644 N N . LEU A 1 80 ? 3.941 -31.914 -27.643 1.00 43.53 80 LEU A N 1
ATOM 645 C CA . LEU A 1 80 ? 3.025 -31.086 -26.863 1.00 43.53 80 LEU A CA 1
ATOM 646 C C . LEU A 1 80 ? 3.299 -31.355 -25.378 1.00 43.53 80 LEU A C 1
ATOM 648 O O . LEU A 1 80 ? 3.018 -32.443 -24.881 1.00 43.53 80 LEU A O 1
ATOM 652 N N . THR A 1 81 ? 3.869 -30.384 -24.669 1.00 46.16 81 THR A N 1
ATOM 653 C CA . THR A 1 81 ? 4.010 -30.444 -23.212 1.00 46.16 81 THR A CA 1
ATOM 654 C C . THR A 1 81 ? 2.642 -30.200 -22.566 1.00 46.16 81 THR A C 1
ATOM 656 O O . THR A 1 81 ? 1.988 -29.209 -22.902 1.00 46.16 81 THR A O 1
ATOM 659 N N . PRO A 1 82 ? 2.184 -31.040 -21.621 1.00 36.03 82 PRO A N 1
ATOM 660 C CA . PRO A 1 82 ? 0.949 -30.778 -20.894 1.00 36.03 82 PRO A CA 1
ATOM 661 C C . PRO A 1 82 ? 1.098 -29.496 -20.073 1.00 36.03 82 PRO A C 1
ATOM 663 O O . PRO A 1 82 ? 2.084 -29.334 -19.347 1.00 36.03 82 PRO A O 1
ATOM 666 N N . GLN A 1 83 ? 0.113 -28.598 -20.161 1.00 36.91 83 GLN A N 1
ATOM 667 C CA . GLN A 1 83 ? -0.001 -27.458 -19.257 1.00 36.91 83 GLN A CA 1
ATOM 668 C C . GLN A 1 83 ? -0.051 -27.973 -17.813 1.00 36.91 83 GLN A C 1
ATOM 670 O O . GLN A 1 83 ? -1.063 -28.506 -17.356 1.00 36.91 83 GLN A O 1
ATOM 675 N N . LYS A 1 84 ? 1.061 -27.835 -17.082 1.00 32.81 84 LYS A N 1
ATOM 676 C CA . LYS A 1 84 ? 1.081 -28.058 -15.638 1.00 32.81 84 LYS A CA 1
ATOM 677 C C . LYS A 1 84 ? 0.285 -26.936 -14.990 1.00 32.81 84 LYS A C 1
ATOM 679 O O . LYS A 1 84 ? 0.783 -25.831 -14.797 1.00 32.81 84 LYS A O 1
ATOM 684 N N . GLN A 1 85 ? -0.957 -27.258 -14.647 1.00 35.81 85 GLN A N 1
ATOM 685 C CA . GLN A 1 85 ? -1.736 -26.546 -13.648 1.00 35.81 85 GLN A CA 1
ATOM 686 C C . GLN A 1 85 ? -0.846 -26.350 -12.415 1.00 35.81 85 GLN A C 1
ATOM 688 O O . GLN A 1 85 ? -0.503 -27.314 -11.726 1.00 35.81 85 GLN A O 1
ATOM 693 N N . HIS A 1 86 ? -0.434 -25.110 -12.154 1.00 38.06 86 HIS A N 1
ATOM 694 C CA . HIS A 1 86 ? 0.191 -24.747 -10.890 1.00 38.06 86 HIS A CA 1
ATOM 695 C C . HIS A 1 86 ? -0.883 -24.852 -9.806 1.00 38.06 86 HIS A C 1
ATOM 697 O O . HIS A 1 86 ? -1.586 -23.895 -9.489 1.00 38.06 86 HIS A O 1
ATOM 703 N N . LYS A 1 87 ? -1.036 -26.065 -9.267 1.00 34.41 87 LYS A N 1
ATOM 704 C CA . LYS A 1 87 ? -1.761 -26.316 -8.029 1.00 34.41 87 LYS A CA 1
ATOM 705 C C . LYS A 1 87 ? -1.140 -25.417 -6.963 1.00 34.41 87 LYS A C 1
ATOM 707 O O . LYS A 1 87 ? 0.063 -25.498 -6.709 1.00 34.41 87 LYS A O 1
ATOM 712 N N . GLN A 1 88 ? -1.957 -24.544 -6.381 1.00 37.41 88 GLN A N 1
ATOM 713 C CA . GLN A 1 88 ? -1.614 -23.766 -5.197 1.00 37.41 88 GLN A CA 1
ATOM 714 C C . GLN A 1 88 ? -1.367 -24.755 -4.053 1.00 37.41 88 GLN A C 1
ATOM 716 O O . GLN A 1 88 ? -2.283 -25.174 -3.354 1.00 37.41 88 GLN A O 1
ATOM 721 N N . GLY A 1 89 ? -0.122 -25.210 -3.937 1.00 31.94 89 GLY A N 1
ATOM 722 C CA . GLY A 1 89 ? 0.331 -26.073 -2.861 1.00 31.94 89 GLY A CA 1
ATOM 723 C C . GLY A 1 89 ? 0.464 -25.252 -1.591 1.00 31.94 89 GLY A C 1
ATOM 724 O O . GLY A 1 89 ? 1.467 -24.577 -1.376 1.00 31.94 89 GLY A O 1
ATOM 725 N N . THR A 1 90 ? -0.558 -25.313 -0.747 1.00 38.62 90 THR A N 1
ATOM 726 C CA . THR A 1 90 ? -0.489 -24.924 0.659 1.00 38.62 90 THR A CA 1
ATOM 727 C C . THR A 1 90 ? 0.440 -25.893 1.391 1.00 38.62 90 THR A C 1
ATOM 729 O O . THR A 1 90 ? 0.005 -26.938 1.866 1.00 38.62 90 THR A O 1
ATOM 732 N N . ALA A 1 91 ? 1.729 -25.571 1.475 1.00 33.88 91 ALA A N 1
ATOM 733 C CA . ALA A 1 91 ? 2.672 -26.271 2.342 1.00 33.88 91 ALA A CA 1
ATOM 734 C C . ALA A 1 91 ? 3.137 -25.313 3.445 1.00 33.88 91 ALA A C 1
ATOM 736 O O . ALA A 1 91 ? 4.173 -24.660 3.339 1.00 33.88 91 ALA A O 1
ATOM 737 N N . TYR A 1 92 ? 2.338 -25.208 4.509 1.00 38.72 92 TYR A N 1
ATOM 738 C CA . TYR A 1 92 ? 2.776 -24.611 5.768 1.00 38.72 92 TYR A CA 1
ATOM 739 C C . TYR A 1 92 ? 3.597 -25.651 6.536 1.00 38.72 92 TYR A C 1
ATOM 741 O O . TYR A 1 92 ? 3.066 -26.392 7.355 1.00 38.72 92 TYR A O 1
ATOM 749 N N . LEU A 1 93 ? 4.902 -25.709 6.264 1.00 41.50 93 LEU A N 1
ATOM 750 C CA . LEU A 1 93 ? 5.869 -26.386 7.127 1.00 41.50 93 LEU A CA 1
ATOM 751 C C . LEU A 1 93 ? 6.662 -25.328 7.901 1.00 41.50 93 LEU A C 1
ATOM 753 O O . LEU A 1 93 ? 7.615 -24.759 7.380 1.00 41.50 93 LEU A O 1
ATOM 757 N N . GLY A 1 94 ? 6.205 -25.039 9.123 1.00 42.72 94 GLY A N 1
ATOM 758 C CA . GLY A 1 94 ? 7.006 -24.783 10.335 1.00 42.72 94 GLY A CA 1
ATOM 759 C C . GLY A 1 94 ? 8.179 -23.789 10.359 1.00 42.72 94 GLY A C 1
ATOM 760 O O . GLY A 1 94 ? 8.854 -23.731 11.379 1.00 42.72 94 GLY A O 1
ATOM 761 N N . GLY A 1 95 ? 8.451 -23.008 9.312 1.00 49.56 95 GLY A N 1
ATOM 762 C CA . GLY A 1 95 ? 9.520 -22.003 9.286 1.00 49.56 95 GLY A CA 1
ATOM 763 C C . GLY A 1 95 ? 8.967 -20.627 8.935 1.00 49.56 95 GLY A C 1
ATOM 764 O O . GLY A 1 95 ? 8.344 -20.460 7.886 1.00 49.56 95 GLY A O 1
ATOM 765 N N . GLY A 1 96 ? 9.170 -19.631 9.801 1.00 60.44 96 GLY A N 1
ATOM 766 C CA . GLY A 1 96 ? 8.747 -18.254 9.536 1.00 60.44 96 GLY A CA 1
ATOM 767 C C . GLY A 1 96 ? 9.313 -17.747 8.206 1.00 60.44 96 GLY A C 1
ATOM 768 O O . GLY A 1 96 ? 10.519 -17.796 7.976 1.00 60.44 96 GLY A O 1
ATOM 769 N N . CYS A 1 97 ? 8.445 -17.284 7.304 1.00 63.75 97 CYS A N 1
ATOM 770 C CA . CYS A 1 97 ? 8.889 -16.581 6.102 1.00 63.75 97 CYS A CA 1
ATOM 771 C C . CYS A 1 97 ? 9.487 -15.236 6.516 1.00 63.75 97 CYS A C 1
ATOM 773 O O . CYS A 1 97 ? 8.790 -14.416 7.107 1.00 63.75 97 CYS A O 1
ATOM 775 N N . SER A 1 98 ? 10.764 -15.017 6.211 1.00 85.44 98 SER A N 1
ATOM 776 C CA . SER A 1 98 ? 11.479 -13.786 6.576 1.00 85.44 98 SER A CA 1
ATOM 777 C C . SER A 1 98 ? 11.394 -12.717 5.483 1.00 85.44 98 SER A C 1
ATOM 779 O O . SER A 1 98 ? 11.469 -11.523 5.775 1.00 85.44 98 SER A O 1
ATOM 781 N N . TRP A 1 99 ? 11.197 -13.125 4.226 1.00 91.69 99 TRP A N 1
ATOM 782 C CA . TRP A 1 99 ? 11.227 -12.246 3.056 1.00 91.69 99 TRP A CA 1
ATOM 783 C C . TRP A 1 99 ? 10.061 -12.523 2.106 1.00 91.69 99 TRP A C 1
ATOM 785 O O . TRP A 1 99 ? 9.489 -13.613 2.086 1.00 91.69 99 TRP A O 1
ATOM 795 N N . ILE A 1 100 ? 9.718 -11.525 1.298 1.00 94.00 100 ILE A N 1
ATOM 796 C CA . ILE A 1 100 ? 8.740 -11.607 0.216 1.00 94.00 100 ILE A CA 1
ATOM 797 C C . ILE A 1 100 ? 9.433 -11.126 -1.054 1.00 94.00 100 ILE A C 1
ATOM 799 O O . ILE A 1 100 ? 9.993 -10.032 -1.074 1.00 94.00 100 ILE A O 1
ATOM 803 N N . THR A 1 101 ? 9.384 -11.930 -2.109 1.00 95.56 101 THR A N 1
ATOM 804 C CA . THR A 1 101 ? 9.879 -11.552 -3.435 1.00 95.56 101 THR A CA 1
ATOM 805 C C . THR A 1 101 ? 8.692 -11.142 -4.295 1.00 95.56 101 THR A C 1
ATOM 807 O O . THR A 1 101 ? 7.790 -11.947 -4.519 1.00 95.56 101 THR A O 1
ATOM 810 N N . LEU A 1 102 ? 8.678 -9.900 -4.770 1.00 96.69 102 LEU A N 1
ATOM 811 C CA . LEU A 1 102 ? 7.654 -9.371 -5.670 1.00 96.69 102 LEU A CA 1
ATOM 812 C C . LEU A 1 102 ? 8.146 -9.467 -7.114 1.00 96.69 102 LEU A C 1
ATOM 814 O O . LEU A 1 102 ? 9.312 -9.180 -7.375 1.00 96.69 102 LEU A O 1
ATOM 818 N N . SER A 1 103 ? 7.254 -9.800 -8.043 1.00 97.62 103 SER A N 1
ATOM 819 C CA . SER A 1 103 ? 7.470 -9.702 -9.490 1.00 97.62 103 SER A CA 1
ATOM 820 C C . SER A 1 103 ? 6.851 -8.402 -10.005 1.00 97.62 103 SER A C 1
ATOM 822 O O . SER A 1 103 ? 5.636 -8.209 -9.913 1.00 97.62 103 SER A O 1
ATOM 824 N N . LEU A 1 104 ? 7.695 -7.495 -10.499 1.00 96.88 104 LEU A N 1
ATOM 825 C CA . LEU A 1 104 ? 7.290 -6.167 -10.957 1.00 96.88 104 LEU A CA 1
ATOM 826 C C . LEU A 1 104 ? 6.793 -6.219 -12.401 1.00 96.88 104 LEU A C 1
ATOM 828 O O . LEU A 1 104 ? 7.367 -6.913 -13.236 1.00 96.88 104 LEU A O 1
ATOM 832 N N . LYS A 1 105 ? 5.742 -5.446 -12.683 1.00 95.56 105 LYS A N 1
ATOM 833 C CA . LYS A 1 105 ? 5.080 -5.414 -13.985 1.00 95.56 105 LYS A CA 1
ATOM 834 C C . LYS A 1 105 ? 5.546 -4.226 -14.820 1.00 95.56 105 LYS A C 1
ATOM 836 O O . LYS A 1 105 ? 5.643 -3.103 -14.320 1.00 95.56 105 LYS A O 1
ATOM 841 N N . TYR A 1 106 ? 5.772 -4.469 -16.108 1.00 96.31 106 TYR A N 1
ATOM 842 C CA . TYR A 1 106 ? 6.236 -3.474 -17.076 1.00 96.31 106 TYR A CA 1
ATOM 843 C C . TYR A 1 106 ? 5.360 -3.486 -18.335 1.00 96.31 106 TYR A C 1
ATOM 845 O O . TYR A 1 106 ? 4.837 -4.525 -18.737 1.00 96.31 106 TYR A O 1
ATOM 853 N N . LYS A 1 107 ? 5.206 -2.329 -18.984 1.00 94.31 107 LYS A N 1
ATOM 854 C CA . LYS A 1 107 ? 4.500 -2.153 -20.259 1.00 94.31 107 LYS A CA 1
ATOM 855 C C . LYS A 1 107 ? 5.387 -1.363 -21.215 1.00 94.31 107 LYS A C 1
ATOM 857 O O . LYS A 1 107 ? 5.692 -0.211 -20.935 1.00 94.31 107 LYS A O 1
ATOM 862 N N . LYS A 1 108 ? 5.753 -1.960 -22.359 1.00 92.19 108 LYS A N 1
ATOM 863 C CA . LYS A 1 108 ? 6.649 -1.336 -23.359 1.00 92.19 108 LYS A CA 1
ATOM 864 C C . LYS A 1 108 ? 7.909 -0.741 -22.699 1.00 92.19 108 LYS A C 1
ATOM 866 O O . LYS A 1 108 ? 8.205 0.430 -22.885 1.00 92.19 108 LYS A O 1
ATOM 871 N N . ASP A 1 109 ? 8.557 -1.525 -21.837 1.00 88.25 109 ASP A N 1
ATOM 872 C CA . ASP A 1 109 ? 9.745 -1.140 -21.053 1.00 88.25 109 ASP A CA 1
ATOM 873 C C . ASP A 1 109 ? 9.565 -0.018 -20.012 1.00 88.25 109 ASP A C 1
ATOM 875 O O . ASP A 1 109 ? 10.530 0.376 -19.353 1.00 88.25 109 ASP A O 1
ATOM 879 N N . HIS A 1 110 ? 8.336 0.450 -19.783 1.00 92.38 110 HIS A N 1
ATOM 880 C CA . HIS A 1 110 ? 8.007 1.359 -18.686 1.00 92.38 110 HIS A CA 1
ATOM 881 C C . HIS A 1 110 ? 7.432 0.585 -17.491 1.00 92.38 110 HIS A C 1
ATOM 883 O O . HIS A 1 110 ? 6.577 -0.283 -17.694 1.00 92.38 110 HIS A O 1
ATOM 889 N N . PRO A 1 111 ? 7.868 0.858 -16.246 1.00 95.19 111 PRO A N 1
ATOM 890 C CA . PRO A 1 111 ? 7.271 0.230 -15.072 1.00 95.19 111 PRO A CA 1
ATOM 891 C C . PRO A 1 111 ? 5.806 0.652 -14.951 1.00 95.19 111 PRO A C 1
ATOM 893 O O . PRO A 1 111 ? 5.469 1.810 -15.192 1.00 95.19 111 PRO A O 1
ATOM 896 N N . LEU A 1 112 ? 4.933 -0.284 -14.571 1.00 94.94 112 LEU A N 1
ATOM 897 C CA . LEU A 1 112 ? 3.524 0.039 -14.344 1.00 94.94 112 LEU A CA 1
ATOM 898 C C . LEU A 1 112 ? 3.335 0.896 -13.085 1.00 94.94 112 LEU A C 1
ATOM 900 O O . LEU A 1 112 ? 2.435 1.722 -13.040 1.00 94.94 112 LEU A O 1
ATOM 904 N N . ILE A 1 113 ? 4.196 0.705 -12.083 1.00 95.38 113 ILE A N 1
ATOM 905 C CA . ILE A 1 113 ? 4.310 1.592 -10.925 1.00 95.38 113 ILE A CA 1
ATOM 906 C C . ILE A 1 113 ? 5.279 2.711 -11.307 1.00 95.38 113 ILE A C 1
ATOM 908 O O . ILE A 1 113 ? 6.494 2.503 -11.353 1.00 95.38 113 ILE A O 1
ATOM 912 N N . THR A 1 114 ? 4.739 3.889 -11.594 1.00 93.25 114 THR A N 1
ATOM 913 C CA . THR A 1 114 ? 5.509 5.079 -11.969 1.00 93.25 114 THR A CA 1
ATOM 914 C C . THR A 1 114 ? 5.871 5.907 -10.744 1.00 93.25 114 THR A C 1
ATOM 916 O O . THR A 1 114 ? 7.010 6.359 -10.605 1.00 93.25 114 THR A O 1
ATOM 919 N N . GLN A 1 115 ? 4.927 6.056 -9.816 1.00 93.81 115 GLN A N 1
ATOM 920 C CA . GLN A 1 115 ? 5.114 6.783 -8.572 1.00 93.81 115 GLN A CA 1
ATOM 921 C C . GLN A 1 115 ? 4.590 5.959 -7.405 1.00 93.81 115 GLN A C 1
ATOM 923 O O . GLN A 1 115 ? 3.534 5.341 -7.475 1.00 93.81 115 GLN A O 1
ATOM 928 N N . ILE A 1 116 ? 5.337 5.967 -6.307 1.00 96.38 116 ILE A N 1
ATOM 929 C CA . ILE A 1 116 ? 4.930 5.353 -5.048 1.00 96.38 116 ILE A CA 1
ATOM 930 C C . ILE A 1 116 ? 5.477 6.188 -3.896 1.00 96.38 116 ILE A C 1
ATOM 932 O O . ILE A 1 116 ? 6.651 6.569 -3.896 1.00 96.38 116 ILE A O 1
ATOM 936 N N . GLY A 1 117 ? 4.626 6.491 -2.919 1.00 95.12 117 GLY A N 1
ATOM 937 C CA . GLY A 1 117 ? 4.984 7.385 -1.823 1.00 95.12 117 GLY A CA 1
ATOM 938 C C . GLY A 1 117 ? 4.211 7.115 -0.540 1.00 95.12 117 GLY A C 1
ATOM 939 O O . GLY A 1 117 ? 3.072 6.655 -0.560 1.00 95.12 117 GLY A O 1
ATOM 940 N N . ARG A 1 118 ? 4.851 7.410 0.597 1.00 96.38 118 ARG A N 1
ATOM 941 C CA . ARG A 1 118 ? 4.260 7.330 1.940 1.00 96.38 118 ARG A CA 1
ATOM 942 C C . ARG A 1 118 ? 3.567 8.658 2.264 1.00 96.38 118 ARG A C 1
ATOM 944 O O . ARG A 1 118 ? 4.200 9.702 2.150 1.00 96.38 118 ARG A O 1
ATOM 951 N N . LEU A 1 119 ? 2.302 8.606 2.689 1.00 95.62 119 LEU A N 1
ATOM 952 C CA . LEU A 1 119 ? 1.527 9.784 3.105 1.00 95.62 119 LEU A CA 1
ATOM 953 C C . LEU A 1 119 ? 1.571 9.955 4.631 1.00 95.62 119 LEU A C 1
ATOM 955 O O . LEU A 1 119 ? 2.186 10.892 5.133 1.00 95.62 119 LEU A O 1
ATOM 959 N N . SER A 1 120 ? 0.993 9.017 5.382 1.00 95.38 120 SER A N 1
ATOM 960 C CA . SER A 1 120 ? 1.081 8.989 6.846 1.00 95.38 120 SER A CA 1
ATOM 961 C C . SER A 1 120 ? 2.481 8.576 7.299 1.00 95.38 120 SER A C 1
ATOM 963 O O . SER A 1 120 ? 2.981 7.540 6.889 1.00 95.38 120 SER A O 1
ATOM 965 N N . ARG A 1 121 ? 3.154 9.345 8.153 1.00 93.81 121 ARG A N 1
ATOM 966 C CA . ARG A 1 121 ? 4.508 9.026 8.652 1.00 93.81 121 ARG A CA 1
ATOM 967 C C . ARG A 1 121 ? 4.464 8.769 10.161 1.00 93.81 121 ARG A C 1
ATOM 969 O O . ARG A 1 121 ? 3.568 9.280 10.825 1.00 93.81 121 ARG A O 1
ATOM 976 N N . PRO A 1 122 ? 5.423 8.036 10.759 1.00 90.06 122 PRO A N 1
ATOM 977 C CA . PRO A 1 122 ? 5.394 7.738 12.193 1.00 90.06 122 PRO A CA 1
ATOM 978 C C . PRO A 1 122 ? 5.265 8.968 13.102 1.00 90.06 122 PRO A C 1
ATOM 980 O O . PRO A 1 122 ? 4.580 8.881 14.112 1.00 90.06 122 PRO A O 1
ATOM 983 N N . GLY A 1 123 ? 5.876 10.098 12.727 1.00 91.88 123 GLY A N 1
ATOM 984 C CA . GLY A 1 123 ? 5.779 11.367 13.463 1.00 91.88 123 GLY A CA 1
ATOM 985 C C . GLY A 1 123 ? 4.639 12.294 13.023 1.00 91.88 123 GLY A C 1
ATOM 986 O O . GLY A 1 123 ? 4.484 13.364 13.591 1.00 91.88 123 GLY A O 1
ATOM 987 N N . CYS A 1 124 ? 3.867 11.926 11.999 1.00 92.56 124 CYS A N 1
ATOM 988 C CA . CYS A 1 124 ? 2.758 12.726 11.478 1.00 92.56 124 CYS A CA 1
ATOM 989 C C . CYS A 1 124 ? 1.767 11.785 10.786 1.00 92.56 124 CYS A C 1
ATOM 991 O O . CYS A 1 124 ? 1.891 11.491 9.591 1.00 92.56 124 CYS A O 1
ATOM 993 N N . ARG A 1 125 ? 0.846 11.230 11.579 1.00 95.31 125 ARG A N 1
ATOM 994 C CA . ARG A 1 125 ? -0.176 10.307 11.085 1.00 95.31 125 ARG A CA 1
ATOM 995 C C . ARG A 1 125 ? -1.294 11.088 10.413 1.00 95.31 125 ARG A C 1
ATOM 997 O O . ARG A 1 125 ? -1.725 12.109 10.934 1.00 95.31 125 ARG A O 1
ATOM 1004 N N . VAL A 1 126 ? -1.759 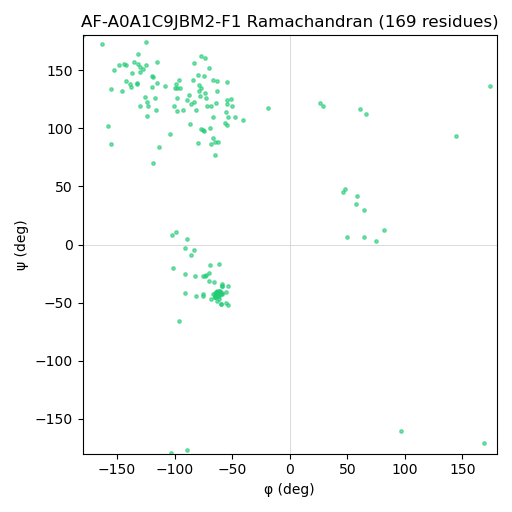10.592 9.274 1.00 96.88 126 VAL A N 1
ATOM 1005 C CA . VAL A 1 126 ? -2.797 11.254 8.477 1.00 96.88 126 VAL A CA 1
ATOM 1006 C C . VAL A 1 126 ? -4.024 10.357 8.433 1.00 96.88 126 VAL A C 1
ATOM 1008 O O . VAL A 1 126 ? -3.955 9.259 7.881 1.00 96.88 126 VAL A O 1
ATOM 1011 N N . TYR A 1 127 ? -5.131 10.827 9.004 1.00 97.62 127 TYR A N 1
ATOM 1012 C CA . TYR A 1 127 ? -6.419 10.134 9.025 1.00 97.62 127 TYR A CA 1
ATOM 1013 C C . TYR A 1 127 ? -7.478 10.972 8.322 1.00 97.62 127 TYR A C 1
ATOM 1015 O O . TYR A 1 127 ? -7.459 12.197 8.426 1.00 97.62 127 TYR A O 1
ATOM 1023 N N . VAL A 1 128 ? -8.402 10.310 7.630 1.00 97.38 128 VAL A N 1
ATOM 1024 C CA . VAL A 1 128 ? -9.514 10.970 6.937 1.00 97.38 128 VAL A CA 1
ATOM 1025 C C . VAL A 1 128 ? -10.822 10.219 7.146 1.00 97.38 128 VAL A C 1
ATOM 1027 O O . VAL A 1 128 ? -10.835 8.987 7.240 1.00 97.38 128 VAL A O 1
ATOM 1030 N N . HIS A 1 129 ? -11.926 10.966 7.186 1.00 97.50 129 HIS A N 1
ATOM 1031 C CA . HIS A 1 129 ? -13.271 10.405 7.079 1.00 97.50 129 HIS A CA 1
ATOM 1032 C C . HIS A 1 129 ? -13.563 9.961 5.635 1.00 97.50 129 HIS A C 1
ATOM 1034 O O . HIS A 1 129 ? -12.900 10.426 4.707 1.00 97.50 129 HIS A O 1
ATOM 1040 N N . CYS A 1 130 ? -14.551 9.082 5.423 1.00 95.31 130 CYS A N 1
ATOM 1041 C CA . CYS A 1 130 ? -14.865 8.532 4.095 1.00 95.31 130 CYS A CA 1
ATOM 1042 C C . CYS A 1 130 ? -15.222 9.613 3.058 1.00 95.31 130 CYS A C 1
ATOM 1044 O O . CYS A 1 130 ? -14.819 9.529 1.899 1.00 95.31 130 CYS A O 1
ATOM 1046 N N . GLU A 1 131 ? -15.901 10.666 3.501 1.00 95.12 131 GLU A N 1
ATOM 1047 C CA . GLU A 1 131 ? -16.289 11.826 2.689 1.00 95.12 131 GLU A CA 1
ATOM 1048 C C . GLU A 1 131 ? -15.096 12.711 2.299 1.00 95.12 131 GLU A C 1
ATOM 1050 O O . GLU A 1 131 ? -15.133 13.404 1.288 1.00 95.12 131 GLU A O 1
ATOM 1055 N N . GLN A 1 132 ? -14.016 12.666 3.082 1.00 95.44 132 GLN A N 1
ATOM 1056 C CA . GLN A 1 132 ? -12.833 13.518 2.932 1.00 95.44 132 GLN A CA 1
ATOM 1057 C C . GLN A 1 132 ? -11.660 12.786 2.270 1.00 95.44 132 GLN A C 1
ATOM 1059 O O . GLN A 1 132 ? -10.543 13.306 2.234 1.00 95.44 132 GLN A O 1
ATOM 1064 N N . ILE A 1 133 ? -11.873 11.566 1.764 1.00 95.25 133 ILE A N 1
ATOM 1065 C CA . ILE A 1 133 ? -10.815 10.810 1.092 1.00 95.25 133 ILE A CA 1
ATOM 1066 C C . ILE A 1 133 ? -10.396 11.581 -0.172 1.00 95.25 133 ILE A C 1
ATOM 1068 O O . ILE A 1 133 ? -11.237 11.787 -1.057 1.00 95.25 133 ILE A O 1
ATOM 1072 N N . PRO A 1 134 ? -9.115 11.971 -0.319 1.00 91.31 134 PRO A N 1
ATOM 1073 C CA . PRO A 1 134 ? -8.660 12.725 -1.480 1.00 91.31 134 PRO A CA 1
ATOM 1074 C C . PRO A 1 134 ? -8.660 11.860 -2.747 1.00 91.31 134 PRO A C 1
ATOM 1076 O O . PRO A 1 134 ? -8.513 10.639 -2.692 1.00 91.31 134 PRO A O 1
ATOM 1079 N N . GLN A 1 135 ? -8.841 12.482 -3.909 1.00 83.44 135 GLN A N 1
ATOM 1080 C CA . GLN A 1 135 ? -8.703 11.816 -5.207 1.00 83.44 135 GLN A CA 1
ATOM 1081 C C . GLN A 1 135 ? -7.291 12.057 -5.752 1.00 83.44 135 GLN A C 1
ATOM 1083 O O . GLN A 1 135 ? -6.801 13.183 -5.707 1.00 83.44 135 GLN A O 1
ATOM 1088 N N . ILE A 1 136 ? -6.633 11.017 -6.272 1.00 78.62 136 ILE A N 1
ATOM 1089 C CA . ILE A 1 136 ? -5.283 11.122 -6.851 1.00 78.62 136 ILE A CA 1
ATOM 1090 C C . ILE A 1 136 ? -5.336 10.985 -8.372 1.00 78.62 136 ILE A C 1
ATOM 1092 O O . ILE A 1 136 ? -6.031 10.117 -8.900 1.00 78.62 136 ILE A O 1
ATOM 1096 N N . CYS A 1 137 ? -4.587 11.857 -9.060 1.00 67.31 137 CYS A N 1
ATOM 1097 C CA . CYS A 1 137 ? -4.296 11.816 -10.500 1.00 67.31 137 CYS A CA 1
ATOM 1098 C C . CYS A 1 137 ? -5.522 11.564 -11.393 1.00 67.31 137 CYS A C 1
ATOM 1100 O O . CYS A 1 137 ? -5.473 10.714 -12.278 1.00 67.31 137 CYS A O 1
ATOM 1102 N N . GLY A 1 138 ? -6.642 12.251 -11.142 1.00 67.56 138 GLY A N 1
ATOM 1103 C CA . GLY A 1 138 ? -7.852 12.088 -11.959 1.00 67.56 138 GLY A CA 1
ATOM 1104 C C . GLY A 1 138 ? -8.361 10.642 -12.009 1.00 67.56 138 GLY A C 1
ATOM 1105 O O . GLY A 1 138 ? -8.844 10.205 -13.045 1.00 67.56 138 GLY A O 1
ATOM 1106 N N . GLN A 1 139 ? -8.218 9.900 -10.902 1.00 71.38 139 GLN A N 1
ATOM 1107 C CA . GLN A 1 139 ? -8.538 8.474 -10.749 1.00 71.38 139 GLN A CA 1
ATOM 1108 C C . GLN A 1 139 ? -7.546 7.493 -11.397 1.00 71.38 139 GLN A C 1
ATOM 1110 O O . GLN A 1 139 ? -7.780 6.292 -11.318 1.00 71.38 139 GLN A O 1
ATOM 1115 N N . LEU A 1 140 ? -6.438 7.924 -12.001 1.00 81.12 140 LEU A N 1
ATOM 1116 C CA . LEU A 1 140 ? -5.475 6.990 -12.609 1.00 81.12 140 LEU A CA 1
ATOM 1117 C C . LEU A 1 140 ? -4.649 6.207 -11.574 1.00 81.12 140 LEU A C 1
ATOM 1119 O O . LEU A 1 140 ? -4.211 5.095 -11.857 1.00 81.12 140 LEU A O 1
ATOM 1123 N N . GLY A 1 141 ? -4.467 6.772 -10.379 1.00 90.12 141 GLY A N 1
ATOM 1124 C CA . GLY A 1 141 ? -3.765 6.137 -9.267 1.00 90.12 141 GLY A CA 1
ATOM 1125 C C . GLY A 1 141 ? -4.704 5.587 -8.194 1.00 90.12 141 GLY A C 1
ATOM 1126 O O . GLY A 1 141 ? -5.929 5.715 -8.273 1.00 90.12 141 GLY A O 1
ATOM 1127 N N . ILE A 1 142 ? -4.104 5.009 -7.156 1.00 95.00 142 ILE A N 1
ATOM 1128 C CA . ILE A 1 142 ? -4.802 4.575 -5.943 1.00 95.00 142 ILE A CA 1
ATOM 1129 C C . ILE A 1 142 ? -4.133 5.146 -4.697 1.00 95.00 142 ILE A C 1
ATOM 1131 O O . ILE A 1 142 ? -2.914 5.330 -4.640 1.00 95.00 142 ILE A O 1
ATOM 1135 N N . ILE A 1 143 ? -4.931 5.352 -3.659 1.00 96.62 143 ILE A N 1
ATOM 1136 C CA . ILE A 1 143 ? -4.437 5.540 -2.297 1.00 96.62 143 ILE A CA 1
ATOM 1137 C C . ILE A 1 143 ? -4.578 4.222 -1.552 1.00 96.62 143 ILE A C 1
ATOM 1139 O O . ILE A 1 143 ? -5.624 3.579 -1.574 1.00 96.62 143 ILE A O 1
ATOM 1143 N N . LEU A 1 144 ? -3.526 3.855 -0.833 1.00 97.25 144 LEU A N 1
ATOM 1144 C CA . LEU A 1 144 ? -3.530 2.753 0.117 1.00 97.25 144 LEU A CA 1
ATOM 1145 C C . LEU A 1 144 ? -4.046 3.277 1.462 1.00 97.25 144 LEU A C 1
ATOM 1147 O O . LEU A 1 144 ? -3.435 4.178 2.038 1.00 97.25 144 LEU A O 1
ATOM 1151 N N . MET A 1 145 ? -5.136 2.715 1.979 1.00 97.56 145 MET A N 1
ATOM 1152 C CA . MET A 1 145 ? -5.745 3.125 3.246 1.00 97.56 145 MET A CA 1
ATOM 1153 C C . MET A 1 145 ? -5.765 1.983 4.258 1.00 97.56 145 MET A C 1
ATOM 1155 O O . MET A 1 145 ? -6.140 0.865 3.917 1.00 97.56 145 MET A O 1
ATOM 1159 N N . SER A 1 146 ? -5.406 2.267 5.512 1.00 97.94 146 SER A N 1
ATOM 1160 C CA . SER A 1 146 ? -5.635 1.354 6.638 1.00 97.94 146 SER A CA 1
ATOM 1161 C C . SER A 1 146 ? -6.968 1.689 7.292 1.00 97.94 146 SER A C 1
ATOM 1163 O O . SER A 1 146 ? -7.133 2.782 7.832 1.00 97.94 146 SER A O 1
ATOM 1165 N N . THR A 1 147 ? -7.914 0.758 7.243 1.00 98.06 147 THR A N 1
ATOM 1166 C CA . THR A 1 147 ? -9.283 0.937 7.746 1.00 98.06 147 THR A CA 1
ATOM 1167 C C . THR A 1 147 ? -9.639 -0.159 8.750 1.00 98.06 147 THR A C 1
ATOM 1169 O O . THR A 1 147 ? -8.901 -1.133 8.917 1.00 98.06 147 THR A O 1
ATOM 1172 N N . SER A 1 148 ? -10.811 -0.059 9.379 1.00 96.69 148 SER A N 1
ATOM 1173 C CA . SER A 1 148 ? -11.360 -1.120 10.238 1.00 96.69 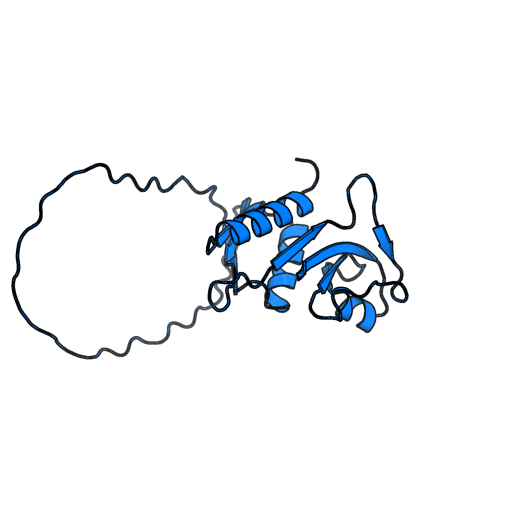148 SER A CA 1
ATOM 1174 C C . SER A 1 148 ? -11.614 -2.447 9.503 1.00 96.69 148 SER A C 1
ATOM 1176 O O . SER A 1 148 ? -11.717 -3.487 10.148 1.00 96.69 148 SER A O 1
ATOM 1178 N N . ARG A 1 149 ? -11.664 -2.443 8.161 1.00 96.00 149 ARG A N 1
ATOM 1179 C CA . ARG A 1 149 ? -11.775 -3.645 7.310 1.00 96.00 149 ARG A CA 1
ATOM 1180 C C . ARG A 1 149 ? -10.431 -4.110 6.728 1.00 96.00 149 ARG A C 1
ATOM 1182 O O . ARG A 1 149 ? -10.404 -4.983 5.865 1.00 96.00 149 ARG A O 1
ATOM 1189 N N . GLY A 1 150 ? -9.316 -3.554 7.203 1.00 96.81 150 GLY A N 1
ATOM 1190 C CA . GLY A 1 150 ? -7.966 -3.846 6.717 1.00 96.81 150 GLY A CA 1
ATOM 1191 C C . GLY A 1 150 ? -7.456 -2.829 5.694 1.00 96.81 150 GLY A C 1
ATOM 1192 O O . GLY A 1 150 ? -7.944 -1.697 5.621 1.00 96.81 150 GLY A O 1
ATOM 1193 N N . ILE A 1 151 ? -6.436 -3.230 4.929 1.00 98.06 151 ILE A N 1
ATOM 1194 C CA . ILE A 1 151 ? -5.804 -2.388 3.905 1.00 98.06 151 ILE A CA 1
ATOM 1195 C C . ILE A 1 151 ? -6.639 -2.421 2.620 1.00 98.06 151 ILE A C 1
ATOM 1197 O O . ILE A 1 151 ? -6.752 -3.468 1.980 1.00 98.06 151 ILE A O 1
ATOM 1201 N N . VAL A 1 152 ? -7.188 -1.274 2.230 1.00 97.69 152 VAL A N 1
ATOM 1202 C CA . VAL A 1 152 ? -8.079 -1.119 1.068 1.00 97.69 152 VAL A CA 1
ATOM 1203 C C . VAL A 1 152 ? -7.646 0.057 0.196 1.00 97.69 152 VAL A C 1
ATOM 1205 O O . VAL A 1 152 ? -6.844 0.892 0.619 1.00 97.69 152 VAL A O 1
ATOM 1208 N N . SER A 1 153 ? -8.152 0.111 -1.036 1.00 97.06 153 SER A N 1
ATOM 1209 C CA . SER A 1 153 ? -7.995 1.298 -1.889 1.00 97.06 153 SER A CA 1
ATOM 1210 C C . SER A 1 153 ? -8.953 2.421 -1.474 1.00 97.06 153 SER A C 1
ATOM 1212 O O . SER A 1 153 ? -9.973 2.172 -0.832 1.00 97.06 153 SER A O 1
ATOM 1214 N N . ASP A 1 154 ? -8.687 3.656 -1.893 1.00 95.06 154 ASP A N 1
ATOM 1215 C CA . ASP A 1 154 ? -9.611 4.780 -1.703 1.00 95.06 154 ASP A CA 1
ATOM 1216 C C . ASP A 1 154 ? -10.978 4.562 -2.352 1.00 95.06 154 ASP A C 1
ATOM 1218 O O . ASP A 1 154 ? -11.996 5.008 -1.824 1.00 95.06 154 ASP A O 1
ATOM 1222 N N . ARG A 1 155 ? -11.025 3.871 -3.495 1.00 94.44 155 ARG A N 1
ATOM 1223 C CA . ARG A 1 155 ? -12.289 3.533 -4.162 1.00 94.44 155 ARG A CA 1
ATOM 1224 C C . ARG A 1 155 ? -13.125 2.591 -3.300 1.00 94.44 155 ARG A C 1
ATOM 1226 O O . ARG A 1 155 ? -14.308 2.837 -3.095 1.00 94.44 155 ARG A O 1
ATOM 1233 N N . GLU A 1 156 ? -12.495 1.563 -2.741 1.00 96.06 156 GLU A N 1
ATOM 1234 C CA . GLU A 1 156 ? -13.148 0.608 -1.838 1.00 96.06 156 GLU A CA 1
ATOM 1235 C C . GLU A 1 156 ? -13.575 1.253 -0.525 1.00 96.06 156 GLU A C 1
ATOM 1237 O O . GLU A 1 156 ? -14.685 1.020 -0.058 1.00 96.06 156 GLU A O 1
ATOM 1242 N N . ALA A 1 157 ? -12.726 2.100 0.059 1.00 96.94 157 ALA A N 1
ATOM 1243 C CA . ALA A 1 157 ? -13.056 2.831 1.275 1.00 96.94 157 ALA A CA 1
ATOM 1244 C C . ALA A 1 157 ? -14.309 3.707 1.087 1.00 96.94 157 ALA A C 1
ATOM 1246 O O . ALA A 1 157 ? -15.205 3.679 1.932 1.00 96.94 157 ALA A O 1
ATOM 1247 N N . ARG A 1 158 ? -14.429 4.396 -0.060 1.00 95.12 158 ARG A N 1
ATOM 1248 C CA . ARG A 1 158 ? -15.641 5.153 -0.422 1.00 95.12 158 ARG A CA 1
ATOM 1249 C C . ARG A 1 158 ? -16.855 4.253 -0.634 1.00 95.12 158 ARG A C 1
ATOM 1251 O O . ARG A 1 158 ? -17.914 4.555 -0.100 1.00 95.12 158 ARG A O 1
ATOM 1258 N N . GLN A 1 159 ? -16.705 3.139 -1.354 1.00 95.81 159 GLN A N 1
ATOM 1259 C CA . GLN A 1 159 ? -17.793 2.170 -1.563 1.00 95.81 159 GLN A CA 1
ATOM 1260 C C . GLN A 1 159 ? -18.331 1.601 -0.247 1.00 95.81 159 GLN A C 1
ATOM 1262 O O . GLN A 1 159 ? -19.524 1.349 -0.116 1.00 95.81 159 GLN A O 1
ATOM 1267 N N . PHE A 1 160 ? -17.454 1.401 0.733 1.00 96.88 160 PHE A N 1
ATOM 1268 C CA . PHE A 1 160 ? -17.825 0.908 2.054 1.00 96.88 160 PHE A CA 1
ATOM 1269 C C . PHE A 1 160 ? -18.277 2.002 3.025 1.00 96.88 160 PHE A C 1
ATOM 1271 O O . PHE A 1 160 ? -18.734 1.656 4.113 1.00 96.88 160 PHE A O 1
ATOM 1278 N N . GLY A 1 161 ? -18.128 3.282 2.675 1.00 97.12 161 GLY A N 1
ATOM 1279 C CA . GLY A 1 161 ? -18.423 4.401 3.569 1.00 97.12 161 GLY A CA 1
ATOM 1280 C C . GLY A 1 161 ? -17.509 4.465 4.798 1.00 97.12 161 GLY A C 1
ATOM 1281 O O . GLY A 1 161 ? -17.944 4.928 5.847 1.00 97.12 161 GLY A O 1
ATOM 1282 N N . ILE A 1 162 ? -16.256 3.996 4.703 1.00 97.88 162 ILE A N 1
ATOM 1283 C CA . ILE A 1 162 ? -15.315 3.934 5.839 1.00 97.88 162 ILE A CA 1
ATOM 1284 C C . ILE A 1 162 ? -14.101 4.851 5.649 1.00 97.88 162 ILE A C 1
ATOM 1286 O O . ILE A 1 162 ? -13.539 4.951 4.561 1.00 97.88 162 ILE A O 1
ATOM 1290 N N . GLY A 1 163 ? -13.703 5.527 6.728 1.00 96.88 163 GLY A N 1
ATOM 1291 C CA . GLY A 1 163 ? -12.465 6.307 6.805 1.00 96.88 163 GLY A CA 1
ATOM 1292 C C . GLY A 1 163 ? -11.271 5.477 7.288 1.00 96.88 163 GLY A C 1
ATOM 1293 O O . GLY A 1 163 ? -11.379 4.272 7.532 1.00 96.88 163 GLY A O 1
ATOM 1294 N N . GLY A 1 164 ? -10.117 6.123 7.451 1.00 97.62 164 GLY A N 1
ATOM 1295 C CA . GLY A 1 164 ? -8.914 5.450 7.941 1.00 97.62 164 GLY A CA 1
ATOM 1296 C C . GLY A 1 164 ? -7.625 6.253 7.808 1.00 97.62 164 GLY A C 1
ATOM 1297 O O . GLY A 1 164 ? -7.639 7.438 7.478 1.00 97.62 164 GLY A O 1
ATOM 1298 N N . GLU A 1 165 ? -6.497 5.590 8.070 1.00 98.12 165 GLU A N 1
ATOM 1299 C CA . GLU A 1 165 ? -5.155 6.156 7.890 1.00 98.12 165 GLU A CA 1
ATOM 1300 C C . GLU A 1 165 ? -4.774 6.137 6.404 1.00 98.12 165 GLU A C 1
ATOM 1302 O O . GLU A 1 165 ? -4.789 5.079 5.767 1.00 98.12 165 GLU A O 1
ATOM 1307 N N . LEU A 1 166 ? -4.357 7.281 5.862 1.00 97.50 166 LEU A N 1
ATOM 1308 C CA . LEU A 1 166 ? -3.814 7.385 4.509 1.00 97.50 166 LEU A CA 1
ATOM 1309 C C . LEU A 1 166 ? -2.381 6.869 4.491 1.00 97.50 166 LEU A C 1
ATOM 1311 O O . LEU A 1 166 ? -1.443 7.574 4.866 1.00 97.50 166 LEU A O 1
ATOM 1315 N N . LEU A 1 167 ? -2.173 5.631 4.052 1.00 97.50 167 LEU A N 1
ATOM 1316 C CA . LEU A 1 167 ? -0.844 5.049 4.108 1.00 97.50 167 LEU A CA 1
ATOM 1317 C C . LEU A 1 167 ? 0.085 5.604 3.029 1.00 97.50 167 LEU A C 1
ATOM 1319 O O . LEU A 1 167 ? 1.253 5.905 3.285 1.00 97.50 167 LEU A O 1
ATOM 1323 N N . GLY A 1 168 ? -0.406 5.717 1.812 1.00 96.50 168 GLY A N 1
ATOM 1324 C CA . GLY A 1 168 ? 0.432 6.059 0.681 1.00 96.50 168 GLY A CA 1
ATOM 1325 C C . GLY A 1 168 ? -0.364 6.147 -0.595 1.00 96.50 168 GLY A C 1
ATOM 1326 O O . GLY A 1 168 ? -1.568 5.906 -0.596 1.00 96.50 168 GLY A O 1
ATOM 1327 N N . PHE A 1 169 ? 0.329 6.457 -1.676 1.00 96.06 169 PHE A N 1
ATOM 1328 C CA . PHE A 1 169 ? -0.252 6.495 -3.005 1.00 96.06 169 PHE A CA 1
ATOM 1329 C C . PHE A 1 169 ? 0.618 5.747 -3.997 1.00 96.06 169 PHE A C 1
ATOM 1331 O O . PHE A 1 169 ? 1.827 5.601 -3.786 1.00 96.06 169 PHE A O 1
ATOM 1338 N N . ILE A 1 170 ? -0.025 5.292 -5.067 1.00 95.62 170 ILE A N 1
ATOM 1339 C CA . ILE A 1 170 ? 0.605 4.655 -6.216 1.00 95.62 170 ILE A CA 1
ATOM 1340 C C . ILE A 1 170 ? -0.042 5.190 -7.489 1.00 95.62 170 ILE A C 1
ATOM 1342 O O . ILE A 1 170 ? -1.269 5.282 -7.555 1.00 95.62 170 ILE A O 1
ATOM 1346 N N . SER A 1 171 ? 0.783 5.519 -8.481 1.00 92.06 171 SER A N 1
ATOM 1347 C CA . SER A 1 171 ? 0.375 5.886 -9.840 1.00 92.06 171 SER A CA 1
ATOM 1348 C C . SER A 1 171 ? 1.247 5.204 -10.876 1.00 92.06 171 SER A C 1
ATOM 1350 O O . SER A 1 171 ? 2.384 4.800 -10.541 1.00 92.06 171 SER A O 1
#

Foldseek 3Di:
DPDQLQQLLVQLQVCQVVVPQKTKGWDDPQSVLVVVQCVVVPQFVDKDFALDPDPPPPPPPDDDDDDDDDDDDDDDDDDDDDPPDPDPDPDPDDGDRGMMMTGWDDDPSHTSFPDKDFDADPVRWDKDFLVGQDAPPVNPKWWFFQWPVGTHTNVVCNVVRTIGTGGIMTD

Solvent-accessible surface area (backbone atoms only — not comparable to full-atom values): 10639 Å² total; per-residue (Å²): 138,93,55,73,64,58,49,48,42,51,51,52,50,53,29,44,74,74,67,44,62,54,46,80,39,73,54,43,77,66,52,52,42,52,51,52,46,37,42,77,73,60,48,28,76,48,73,46,80,31,59,66,81,76,72,79,80,71,83,78,79,82,76,93,78,82,90,82,84,89,84,84,90,84,88,82,80,94,75,89,74,78,83,76,76,81,71,84,75,86,74,90,70,97,60,76,53,52,29,31,40,36,32,55,35,66,54,97,92,37,51,56,56,72,43,66,48,71,62,33,40,99,92,50,75,41,70,39,52,35,92,64,60,80,85,47,74,91,68,74,30,49,37,41,28,45,34,97,89,41,64,38,42,50,68,54,29,46,75,70,68,40,38,35,35,39,45,24,42,39,58